Protein AF-A0A427KEG7-F1 (afdb_monomer_lite)

Foldseek 3Di:
DAAQPPPRHDLDDDPDDDDPVRVVVVVVVVVVVLVVCVVVVVVVVNVVVCVSSNVPDDD

Secondary structure (DSSP, 8-state):
-EE-TTT--EEE--SS---HHHHHHHHHHHHHHHHHHHHTT-HHHHHHHHHHHT-TT--

Structure (mmCIF, N/CA/C/O backbone):
data_AF-A0A427KEG7-F1
#
_entry.id   AF-A0A427KEG7-F1
#
loop_
_atom_site.group_PDB
_atom_site.id
_atom_site.type_symbol
_atom_site.label_atom_id
_atom_site.label_alt_id
_atom_site.label_comp_id
_atom_site.label_asym_id
_atom_site.label_entity_id
_atom_site.label_seq_id
_atom_site.pdbx_PDB_ins_code
_atom_site.Cartn_x
_atom_site.Cartn_y
_atom_site.Cartn_z
_atom_site.occupancy
_atom_site.B_iso_or_equiv
_atom_site.auth_seq_id
_atom_site.auth_comp_id
_atom_site.auth_asym_id
_atom_site.auth_atom_id
_atom_site.pdbx_PDB_model_num
ATOM 1 N N . MET A 1 1 ? -0.347 -8.267 -8.957 1.00 66.69 1 MET A N 1
ATOM 2 C CA . MET A 1 1 ? -1.751 -8.583 -8.591 1.00 66.69 1 MET A CA 1
ATOM 3 C C . MET A 1 1 ? -1.908 -8.318 -7.106 1.00 66.69 1 MET A C 1
ATOM 5 O O . MET A 1 1 ? -1.173 -8.924 -6.339 1.00 66.69 1 MET A O 1
ATOM 9 N N . PHE A 1 2 ? -2.813 -7.426 -6.709 1.00 70.31 2 PHE A N 1
ATOM 10 C CA . PHE A 1 2 ? -3.097 -7.171 -5.297 1.00 70.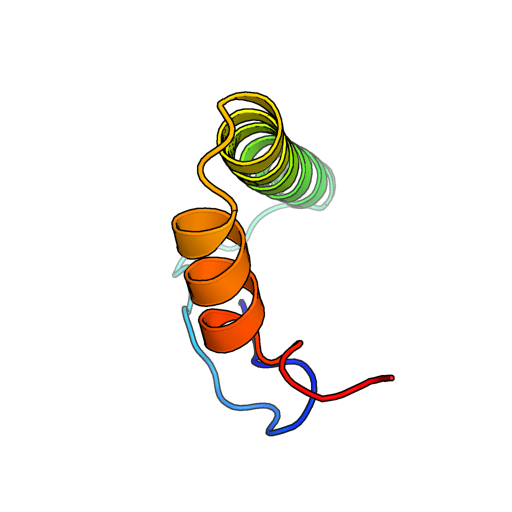31 2 PHE A CA 1
ATOM 11 C C . PHE A 1 2 ? -4.199 -8.090 -4.809 1.00 70.31 2 PHE A C 1
ATOM 13 O O . PHE A 1 2 ? -5.250 -8.218 -5.447 1.00 70.31 2 PHE A O 1
ATOM 20 N N . ARG A 1 3 ? -3.944 -8.725 -3.671 1.00 76.44 3 ARG A N 1
ATOM 21 C CA . ARG A 1 3 ? -4.889 -9.606 -3.004 1.00 76.44 3 ARG A CA 1
ATOM 22 C C . ARG A 1 3 ? -5.148 -9.078 -1.609 1.00 76.44 3 ARG A C 1
ATOM 24 O O . ARG A 1 3 ? -4.226 -8.617 -0.946 1.00 76.44 3 ARG A O 1
ATOM 31 N N . HIS A 1 4 ? -6.398 -9.180 -1.194 1.00 76.25 4 HIS A N 1
ATOM 32 C CA . HIS A 1 4 ? -6.789 -9.013 0.190 1.00 76.25 4 HIS A CA 1
ATOM 33 C C . HIS A 1 4 ? -6.022 -10.026 1.044 1.00 76.25 4 HIS A C 1
ATOM 35 O O . HIS A 1 4 ? -6.030 -11.217 0.717 1.00 76.25 4 HIS A O 1
ATOM 41 N N . ALA A 1 5 ? -5.374 -9.563 2.114 1.00 71.88 5 ALA A N 1
ATOM 42 C CA . ALA A 1 5 ? -4.449 -10.384 2.899 1.00 71.88 5 ALA A CA 1
ATOM 43 C C . ALA A 1 5 ? -5.127 -11.624 3.513 1.00 71.88 5 ALA A C 1
ATOM 45 O O . ALA A 1 5 ? -4.573 -12.715 3.461 1.00 71.88 5 ALA A O 1
ATOM 46 N N . GLU A 1 6 ? -6.349 -11.464 4.028 1.00 69.75 6 GLU A N 1
ATOM 47 C CA . GLU A 1 6 ? -7.085 -12.547 4.697 1.00 69.75 6 GLU A CA 1
ATOM 48 C C . GLU A 1 6 ? -7.919 -13.412 3.729 1.00 69.75 6 GLU A C 1
ATOM 50 O O . GLU A 1 6 ? -7.706 -14.612 3.602 1.00 69.75 6 GLU A O 1
ATOM 55 N N . SER A 1 7 ? -8.856 -12.807 2.990 1.00 78.31 7 SER A N 1
ATOM 56 C CA . SER A 1 7 ? -9.758 -13.539 2.085 1.00 78.31 7 SER A CA 1
ATOM 57 C C . SER A 1 7 ? -9.120 -14.028 0.777 1.00 78.31 7 SER A C 1
ATOM 59 O O . SER A 1 7 ? -9.757 -14.762 0.021 1.00 78.31 7 SER A O 1
ATOM 61 N N . GLY A 1 8 ? -7.911 -13.569 0.434 1.00 78.50 8 GLY A N 1
ATOM 62 C CA . GLY A 1 8 ? -7.234 -13.889 -0.830 1.00 78.50 8 GLY A CA 1
ATOM 63 C C . GLY A 1 8 ? -7.902 -13.317 -2.091 1.00 78.50 8 GLY A C 1
ATOM 64 O O . GLY A 1 8 ? -7.396 -13.529 -3.206 1.00 78.50 8 GLY A O 1
ATOM 65 N N . LYS A 1 9 ? -9.019 -12.584 -1.938 1.00 78.44 9 LYS A N 1
ATOM 66 C CA . LYS A 1 9 ? -9.762 -11.948 -3.034 1.00 78.44 9 LYS A CA 1
ATOM 67 C C .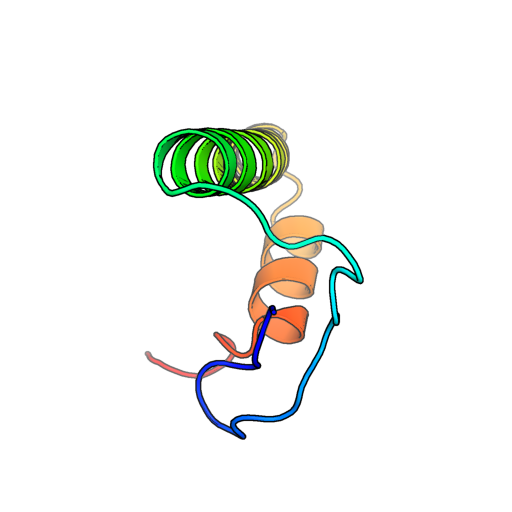 LYS A 1 9 ? -8.863 -10.982 -3.791 1.00 78.44 9 LYS A C 1
ATOM 69 O O . LYS A 1 9 ? -8.107 -10.217 -3.199 1.00 78.44 9 LYS A O 1
ATOM 74 N N . ILE A 1 10 ? -8.956 -11.009 -5.115 1.00 77.00 10 ILE A N 1
ATOM 75 C CA . ILE A 1 10 ? -8.205 -10.094 -5.974 1.00 77.00 10 ILE A CA 1
ATOM 76 C C . ILE A 1 10 ? -8.887 -8.730 -5.904 1.00 77.00 10 ILE A C 1
ATOM 78 O O . ILE A 1 10 ? -10.014 -8.586 -6.366 1.00 77.00 10 ILE A O 1
ATOM 82 N N . LEU A 1 11 ? -8.199 -7.748 -5.328 1.00 73.38 11 LEU A N 1
ATOM 83 C CA . LEU A 1 11 ? -8.684 -6.368 -5.236 1.00 73.38 11 LEU A CA 1
ATOM 84 C C . LEU A 1 11 ? -8.371 -5.600 -6.517 1.00 73.38 11 LEU A C 1
ATOM 86 O O . LEU A 1 11 ? -9.162 -4.790 -6.986 1.00 73.38 11 LEU A O 1
ATOM 90 N N . TYR A 1 12 ? -7.209 -5.885 -7.103 1.00 71.12 12 TYR A N 1
ATOM 91 C CA . TYR A 1 12 ? -6.782 -5.252 -8.336 1.00 71.12 12 TYR A CA 1
ATOM 92 C C . TYR A 1 12 ? -5.820 -6.158 -9.102 1.00 71.12 12 TYR A C 1
ATOM 94 O O . TYR A 1 12 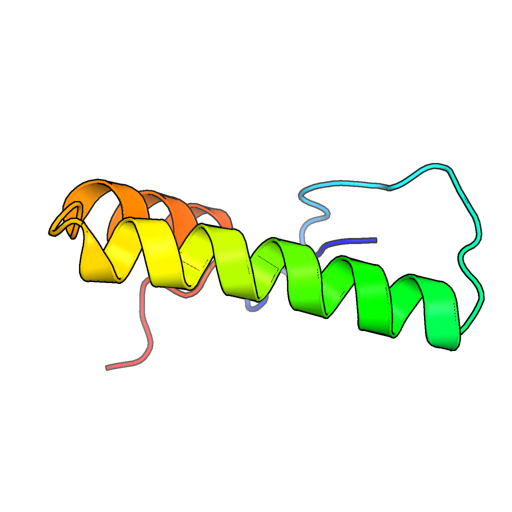? -4.801 -6.629 -8.577 1.00 71.12 12 TYR A O 1
ATOM 102 N N . ARG A 1 13 ? -6.130 -6.399 -10.377 1.00 70.31 13 ARG A N 1
ATOM 103 C CA . ARG A 1 13 ? -5.226 -7.075 -11.305 1.00 70.31 13 ARG A CA 1
ATOM 104 C C . ARG A 1 13 ? -4.575 -6.016 -12.181 1.00 70.31 13 ARG A C 1
ATOM 106 O O . ARG A 1 13 ? -5.197 -5.508 -13.101 1.00 70.31 13 ARG A O 1
ATOM 113 N N . LEU A 1 14 ? -3.316 -5.711 -11.886 1.00 71.94 14 LEU A N 1
ATOM 114 C CA . LEU A 1 14 ? -2.477 -4.976 -12.819 1.00 71.94 14 LEU A CA 1
ATOM 115 C C . LEU A 1 14 ? -2.270 -5.877 -14.044 1.00 71.94 14 LEU A C 1
ATOM 117 O O . LEU A 1 14 ? -1.673 -6.947 -13.912 1.00 71.94 14 LEU A O 1
ATOM 121 N N . ASP A 1 15 ? -2.801 -5.480 -15.198 1.00 75.00 15 ASP A N 1
ATOM 122 C CA . ASP A 1 15 ? -2.658 -6.214 -16.463 1.00 75.00 15 ASP A CA 1
ATOM 123 C C . ASP A 1 15 ? -1.326 -5.865 -17.146 1.00 75.00 15 ASP A C 1
ATOM 125 O O . ASP A 1 15 ? -1.246 -5.555 -18.328 1.00 75.00 15 ASP A O 1
ATOM 129 N N . ALA A 1 16 ? -0.265 -5.858 -16.342 1.00 75.62 16 ALA A N 1
ATOM 130 C CA . ALA A 1 16 ? 1.105 -5.625 -16.755 1.00 75.62 16 ALA A CA 1
ATOM 131 C C . ALA A 1 16 ? 2.004 -6.575 -15.967 1.00 75.62 16 ALA A C 1
ATOM 133 O O . ALA A 1 16 ? 1.833 -6.779 -14.759 1.00 75.62 16 ALA A O 1
ATOM 134 N N . ARG A 1 17 ? 2.954 -7.186 -16.669 1.00 78.81 17 ARG A N 1
ATOM 135 C CA . ARG A 1 17 ? 3.945 -8.067 -16.066 1.00 78.81 17 ARG A CA 1
ATOM 136 C C . ARG A 1 17 ? 5.131 -7.198 -15.658 1.00 78.81 17 ARG A C 1
ATOM 138 O O . ARG A 1 17 ? 5.942 -6.848 -16.501 1.00 78.81 17 ARG A O 1
ATOM 145 N N . LEU A 1 18 ? 5.157 -6.804 -14.390 1.00 80.69 18 LEU A N 1
ATOM 146 C CA . LEU A 1 18 ? 6.235 -5.994 -13.826 1.00 80.69 18 LEU A CA 1
ATOM 147 C C . LEU A 1 18 ? 7.464 -6.866 -13.564 1.00 80.69 18 LEU A C 1
ATOM 149 O O . LEU A 1 18 ? 7.324 -7.992 -13.070 1.00 80.69 18 LEU A O 1
ATOM 153 N N . GLU A 1 19 ? 8.650 -6.353 -13.887 1.00 88.50 19 GLU A N 1
ATOM 154 C CA . GLU A 1 19 ? 9.897 -6.945 -13.409 1.00 88.50 19 GLU A CA 1
ATOM 155 C C . GLU A 1 19 ? 10.044 -6.714 -11.898 1.00 88.50 19 GLU A C 1
ATOM 157 O O . GLU A 1 19 ? 9.257 -5.992 -11.278 1.00 88.50 19 GLU A O 1
ATOM 162 N N . ARG A 1 20 ? 11.020 -7.374 -11.262 1.00 85.62 20 ARG A N 1
ATOM 163 C CA . ARG A 1 20 ? 11.180 -7.291 -9.800 1.00 85.62 20 ARG A CA 1
ATOM 164 C C . ARG A 1 20 ? 11.384 -5.846 -9.339 1.00 85.62 20 ARG A C 1
ATOM 166 O O . ARG A 1 20 ? 10.745 -5.422 -8.382 1.00 85.62 20 ARG A O 1
ATOM 173 N N . ASP A 1 21 ? 12.201 -5.095 -10.065 1.00 87.94 21 ASP A N 1
ATOM 174 C CA . ASP A 1 21 ? 12.541 -3.713 -9.728 1.00 87.94 21 ASP A CA 1
ATOM 175 C C . ASP A 1 21 ? 11.338 -2.771 -9.925 1.00 87.94 21 ASP A C 1
ATOM 177 O O . ASP A 1 21 ? 11.076 -1.887 -9.103 1.00 87.94 21 ASP A O 1
ATOM 181 N N . ASP A 1 22 ? 10.532 -3.013 -10.963 1.00 83.75 22 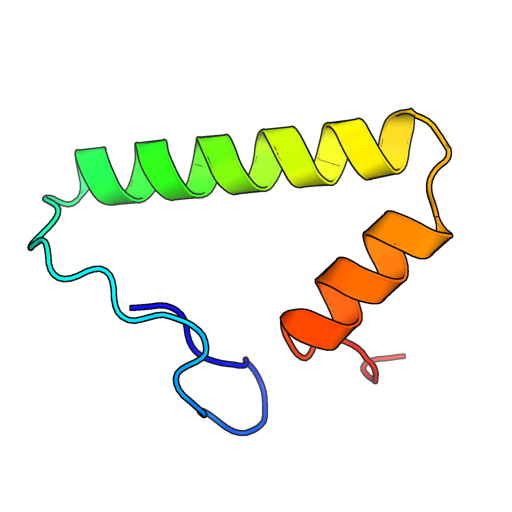ASP A N 1
ATOM 182 C CA . ASP A 1 22 ? 9.276 -2.291 -11.184 1.00 83.75 22 ASP A CA 1
ATOM 183 C C . ASP A 1 22 ? 8.261 -2.577 -10.070 1.00 83.75 22 ASP A C 1
ATOM 185 O O . ASP A 1 22 ? 7.535 -1.685 -9.622 1.00 83.75 22 ASP A O 1
ATOM 189 N N . TRP A 1 23 ? 8.207 -3.826 -9.597 1.00 84.38 23 TRP A N 1
ATOM 190 C CA . TRP A 1 23 ? 7.348 -4.225 -8.485 1.00 84.38 23 TRP A CA 1
ATOM 191 C C . TRP A 1 23 ? 7.762 -3.549 -7.173 1.00 84.38 23 TRP A C 1
ATOM 193 O O . TRP A 1 23 ? 6.904 -3.018 -6.465 1.00 84.38 23 TRP A O 1
ATOM 203 N N . GLU A 1 24 ? 9.061 -3.513 -6.868 1.00 85.00 24 GLU A N 1
ATOM 204 C CA . GLU A 1 24 ? 9.606 -2.823 -5.690 1.00 85.00 24 GLU A CA 1
ATOM 205 C C . GLU A 1 24 ? 9.324 -1.312 -5.739 1.00 85.00 24 GLU A C 1
ATOM 207 O O . GLU A 1 24 ? 8.892 -0.714 -4.745 1.00 85.00 24 GLU A O 1
ATOM 212 N N . THR A 1 25 ? 9.478 -0.698 -6.915 1.00 85.12 25 THR A N 1
ATOM 213 C CA . THR A 1 25 ? 9.164 0.722 -7.143 1.00 85.12 25 THR A CA 1
ATOM 214 C C . THR A 1 25 ? 7.683 1.005 -6.918 1.00 85.12 25 THR A C 1
ATOM 216 O O . THR A 1 25 ? 7.310 1.934 -6.197 1.00 85.12 25 THR A O 1
ATOM 219 N N . PHE A 1 26 ? 6.819 0.168 -7.482 1.00 84.88 26 PHE A N 1
ATOM 220 C CA . PHE A 1 26 ? 5.378 0.303 -7.338 1.00 84.88 26 PHE A CA 1
ATOM 221 C C . PHE A 1 26 ? 4.921 0.133 -5.884 1.00 84.88 26 PHE A C 1
ATOM 223 O O . PHE A 1 26 ? 4.139 0.942 -5.378 1.00 84.88 26 PHE A O 1
ATOM 230 N N . GLN A 1 27 ? 5.457 -0.862 -5.175 1.00 82.44 27 GLN A N 1
ATOM 231 C CA . GLN A 1 27 ? 5.198 -1.060 -3.750 1.00 82.44 27 GLN A CA 1
ATOM 232 C C . GLN A 1 27 ? 5.659 0.145 -2.915 1.00 82.44 27 GLN A C 1
ATOM 234 O O . GLN A 1 27 ? 4.951 0.573 -1.996 1.00 82.44 27 GLN A O 1
ATOM 239 N N . SER A 1 28 ? 6.805 0.734 -3.262 1.00 81.12 28 SER A N 1
ATOM 240 C CA . SER A 1 28 ? 7.330 1.938 -2.609 1.00 81.12 28 SER A CA 1
ATOM 241 C C . SER A 1 28 ? 6.415 3.147 -2.821 1.00 81.12 28 SER A C 1
ATOM 243 O O . SER A 1 28 ? 6.121 3.865 -1.865 1.00 81.12 28 SER A O 1
ATOM 245 N N . MET A 1 29 ? 5.886 3.339 -4.035 1.00 84.81 29 MET A N 1
ATOM 246 C CA . MET A 1 29 ? 4.925 4.410 -4.335 1.00 84.81 29 MET A CA 1
ATOM 247 C C . MET A 1 29 ? 3.623 4.264 -3.543 1.00 84.81 29 MET A C 1
ATOM 249 O O . MET A 1 29 ? 3.142 5.242 -2.969 1.00 84.81 29 MET A O 1
ATOM 253 N N . ILE A 1 30 ? 3.060 3.054 -3.469 1.00 83.06 30 ILE A N 1
ATOM 254 C CA . ILE A 1 30 ? 1.851 2.805 -2.666 1.00 83.06 30 ILE A CA 1
ATOM 255 C C . ILE A 1 30 ? 2.118 3.103 -1.187 1.00 83.06 30 ILE A C 1
ATOM 257 O O . ILE A 1 30 ? 1.315 3.772 -0.534 1.00 83.06 30 ILE A O 1
ATOM 261 N N . SER A 1 31 ? 3.265 2.657 -0.673 1.00 80.06 31 SER A N 1
ATOM 262 C CA . SER A 1 31 ? 3.653 2.878 0.723 1.00 80.06 31 SER A CA 1
ATOM 263 C C . SER A 1 31 ? 3.830 4.367 1.034 1.00 80.06 31 SER A C 1
ATOM 265 O O . SER A 1 31 ? 3.391 4.833 2.085 1.00 80.06 31 SER A O 1
ATOM 267 N N . LEU A 1 32 ? 4.411 5.134 0.105 1.00 80.56 32 LEU A N 1
ATOM 268 C CA . LEU A 1 32 ? 4.556 6.586 0.219 1.00 80.56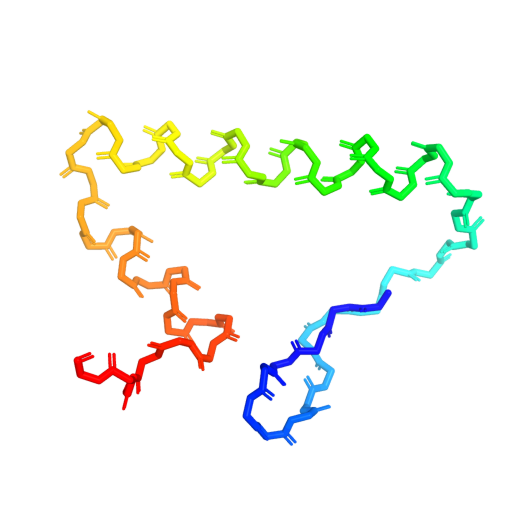 32 LEU A CA 1
ATOM 269 C C . LEU A 1 32 ? 3.194 7.283 0.326 1.00 80.56 32 LEU A C 1
ATOM 271 O O . LEU A 1 32 ? 2.988 8.075 1.243 1.00 80.56 32 LEU A O 1
ATOM 275 N N . VAL A 1 33 ? 2.260 6.979 -0.581 1.00 79.06 33 VAL A N 1
ATOM 276 C CA . VAL A 1 33 ? 0.918 7.591 -0.592 1.00 79.06 33 VAL A CA 1
ATOM 277 C C . VAL A 1 33 ? 0.151 7.252 0.685 1.00 79.06 33 VAL A C 1
ATOM 279 O O . VAL A 1 33 ? -0.475 8.129 1.282 1.00 79.06 33 VAL A O 1
ATOM 282 N N . TYR A 1 34 ? 0.238 6.002 1.140 1.00 76.25 34 TYR A N 1
ATOM 283 C CA . TYR A 1 34 ? -0.364 5.576 2.398 1.00 76.25 34 TYR A CA 1
ATOM 284 C C . TYR A 1 34 ? 0.210 6.352 3.595 1.00 76.25 34 TYR A C 1
ATOM 286 O O . TYR A 1 34 ? -0.548 6.948 4.360 1.00 76.25 34 TYR A O 1
ATOM 294 N N . ASN A 1 35 ? 1.538 6.413 3.725 1.00 79.75 35 ASN A N 1
ATOM 295 C CA . ASN A 1 35 ? 2.196 7.102 4.837 1.00 79.75 35 ASN A CA 1
ATOM 296 C C . ASN A 1 35 ? 1.948 8.615 4.815 1.00 79.75 35 ASN A C 1
ATOM 298 O O . ASN A 1 35 ? 1.782 9.216 5.872 1.00 79.75 35 ASN A O 1
ATOM 302 N N . ALA A 1 36 ? 1.869 9.231 3.632 1.00 78.06 36 ALA A N 1
ATOM 303 C CA . ALA A 1 36 ? 1.495 10.636 3.492 1.00 78.06 36 ALA A CA 1
ATOM 304 C C . ALA A 1 36 ? 0.050 10.886 3.953 1.00 78.06 36 ALA A C 1
ATOM 306 O O . ALA A 1 36 ? -0.208 11.862 4.654 1.00 78.06 36 ALA A O 1
ATOM 307 N N . GLY A 1 37 ? -0.882 9.984 3.624 1.00 68.94 37 GLY A N 1
ATOM 308 C CA . GLY A 1 37 ? -2.263 10.042 4.110 1.00 68.94 37 GLY A CA 1
ATOM 309 C C . GLY A 1 37 ? -2.369 9.901 5.633 1.00 68.94 37 GLY A C 1
ATOM 310 O O . GLY A 1 37 ? -3.118 10.645 6.265 1.00 68.94 37 GLY A O 1
ATOM 311 N N . VAL A 1 38 ? -1.573 9.002 6.224 1.00 72.12 38 VAL A N 1
ATOM 312 C CA . VAL A 1 38 ? -1.446 8.852 7.685 1.00 72.12 38 VAL A CA 1
ATOM 313 C C . VAL A 1 38 ? -0.882 10.130 8.315 1.00 72.12 38 VAL A C 1
ATOM 315 O O . VAL A 1 38 ? -1.479 10.672 9.240 1.00 72.12 38 VAL A O 1
ATOM 318 N N . ALA A 1 39 ? 0.243 10.640 7.803 1.00 75.00 39 ALA A N 1
ATOM 319 C CA . ALA A 1 39 ? 0.936 11.806 8.355 1.00 75.00 39 ALA A CA 1
ATOM 320 C C . ALA A 1 39 ? 0.131 13.109 8.225 1.00 75.00 39 ALA A C 1
ATOM 322 O O . ALA A 1 39 ? 0.216 13.971 9.095 1.00 75.00 39 ALA A O 1
ATOM 323 N N . ALA A 1 40 ? -0.693 13.239 7.182 1.00 75.50 40 ALA A N 1
ATOM 324 C CA . ALA A 1 40 ? -1.630 14.350 7.016 1.00 75.50 40 ALA A CA 1
ATOM 325 C C . ALA A 1 40 ? -2.811 14.313 8.012 1.00 75.50 40 ALA A C 1
ATOM 327 O O . ALA A 1 40 ? -3.717 15.139 7.915 1.00 75.50 40 ALA A O 1
ATOM 328 N N . GLY A 1 41 ? -2.831 13.360 8.952 1.00 63.97 41 GLY A N 1
ATOM 329 C CA . GLY A 1 41 ? -3.879 13.230 9.964 1.00 63.97 41 GLY A CA 1
ATOM 330 C C . GLY A 1 41 ? -5.186 12.665 9.416 1.00 63.97 41 GLY A C 1
ATOM 331 O O . GLY A 1 41 ? -6.219 12.738 10.075 1.00 63.97 41 GLY A O 1
ATOM 332 N N . SER A 1 42 ? -5.172 12.079 8.216 1.00 68.69 42 SER A N 1
ATOM 333 C CA . SER A 1 42 ? -6.346 11.421 7.654 1.00 68.69 42 SER A CA 1
ATOM 334 C C . SER A 1 42 ? -6.426 9.985 8.170 1.00 68.69 42 SER A C 1
ATOM 336 O O . SER A 1 42 ? -6.403 9.025 7.402 1.00 68.69 42 SER A O 1
ATOM 338 N N . GLU A 1 43 ? -6.493 9.828 9.496 1.00 71.75 43 GLU A N 1
ATOM 339 C CA . GLU A 1 43 ? -6.610 8.525 10.165 1.00 71.75 43 GLU A CA 1
ATOM 340 C C . GLU A 1 43 ? -7.780 7.716 9.605 1.00 71.75 43 GLU A C 1
ATOM 342 O O . GLU A 1 43 ? -7.663 6.509 9.417 1.00 71.75 43 GLU A O 1
ATOM 347 N N . GLN A 1 44 ? -8.865 8.396 9.231 1.00 72.56 44 GLN A N 1
ATOM 348 C CA . GLN A 1 44 ? -10.009 7.786 8.567 1.00 72.56 44 GLN A CA 1
ATOM 349 C C . GLN A 1 44 ? -9.674 7.266 7.164 1.00 72.56 44 GLN A C 1
ATOM 351 O O . GLN A 1 44 ? -10.017 6.136 6.841 1.00 72.56 44 GLN A O 1
ATOM 356 N N . ARG A 1 45 ? -8.920 8.016 6.352 1.00 71.56 45 ARG A N 1
ATOM 357 C CA . ARG A 1 45 ? -8.452 7.551 5.035 1.00 71.56 45 ARG A CA 1
ATOM 358 C C . ARG A 1 45 ? -7.456 6.401 5.166 1.00 71.56 45 ARG A C 1
ATOM 360 O O . ARG A 1 45 ? -7.470 5.472 4.364 1.00 71.56 45 ARG A O 1
ATOM 367 N N . ALA A 1 46 ? -6.594 6.443 6.179 1.00 73.19 46 ALA A N 1
ATOM 368 C CA . ALA A 1 46 ? -5.689 5.347 6.494 1.00 73.19 46 ALA A CA 1
ATOM 369 C C . ALA A 1 46 ? -6.458 4.098 6.950 1.00 73.19 46 ALA A C 1
ATOM 371 O O . ALA A 1 46 ? -6.098 2.994 6.547 1.00 73.19 46 ALA A O 1
ATOM 372 N N . ALA A 1 47 ? -7.522 4.264 7.738 1.00 75.50 47 ALA A N 1
ATOM 373 C CA . ALA A 1 47 ? -8.417 3.189 8.149 1.00 75.50 47 ALA A CA 1
ATOM 374 C C . ALA A 1 47 ? -9.183 2.597 6.955 1.00 75.50 47 ALA A C 1
ATOM 376 O O . ALA A 1 47 ? -9.163 1.384 6.792 1.00 75.50 47 ALA A O 1
ATOM 377 N N . GLU A 1 48 ? -9.741 3.428 6.069 1.00 74.06 48 GLU A N 1
ATOM 378 C CA . GLU A 1 48 ? -10.402 3.001 4.824 1.00 74.06 48 GLU A CA 1
ATOM 379 C C . GLU A 1 48 ? -9.448 2.214 3.912 1.00 74.06 48 GLU A C 1
ATOM 381 O O . GLU A 1 48 ? -9.826 1.194 3.342 1.00 74.06 48 GLU A O 1
ATOM 386 N N . ILE A 1 49 ? -8.187 2.648 3.787 1.00 74.56 49 ILE A N 1
ATOM 387 C CA . ILE A 1 49 ? -7.171 1.921 3.009 1.00 74.56 49 ILE A CA 1
ATOM 388 C C . ILE A 1 49 ? -6.798 0.605 3.698 1.00 74.56 49 ILE A C 1
ATOM 390 O O . ILE A 1 49 ? -6.698 -0.420 3.029 1.00 74.56 49 ILE A O 1
ATOM 394 N N . ARG A 1 50 ? -6.606 0.598 5.024 1.00 74.88 50 ARG A N 1
ATOM 395 C CA . ARG A 1 50 ? -6.342 -0.635 5.785 1.00 74.88 50 ARG A CA 1
ATOM 396 C C . ARG A 1 50 ? -7.478 -1.634 5.622 1.00 74.88 50 ARG A C 1
ATOM 398 O O . ARG A 1 50 ? -7.211 -2.798 5.352 1.00 74.88 50 ARG A O 1
ATOM 405 N N . GLU A 1 51 ? -8.717 -1.179 5.741 1.00 76.69 51 GLU A N 1
ATOM 406 C CA . GLU A 1 51 ? -9.919 -1.982 5.537 1.00 76.69 51 GLU A CA 1
ATOM 407 C C . GLU A 1 51 ? -10.000 -2.506 4.099 1.00 76.69 51 GLU A C 1
ATOM 409 O O . GLU A 1 51 ? -10.146 -3.708 3.893 1.00 76.69 51 GLU A O 1
ATOM 414 N N . ALA A 1 52 ? -9.799 -1.647 3.096 1.00 71.44 52 ALA A N 1
ATOM 415 C CA . ALA A 1 52 ? -9.795 -2.052 1.691 1.00 71.44 52 ALA A CA 1
ATOM 416 C C . ALA A 1 52 ? -8.705 -3.090 1.373 1.00 71.44 52 ALA A C 1
ATOM 418 O O . ALA A 1 52 ? -8.900 -3.941 0.505 1.00 71.44 52 ALA A O 1
ATOM 419 N N . LEU A 1 53 ? -7.570 -3.038 2.076 1.00 72.19 53 LEU A N 1
ATOM 420 C CA . LEU A 1 53 ? -6.468 -3.999 1.962 1.00 72.19 53 LEU A CA 1
ATOM 421 C C . LEU A 1 53 ? -6.663 -5.261 2.825 1.00 72.19 53 LEU A C 1
ATOM 423 O O . LEU A 1 53 ? -5.940 -6.246 2.638 1.00 72.19 53 LEU A O 1
ATOM 427 N N . GLY A 1 54 ? -7.657 -5.268 3.715 1.00 72.62 54 GLY A N 1
ATOM 428 C CA . GLY A 1 54 ? -7.979 -6.404 4.575 1.00 72.62 54 GLY A CA 1
ATOM 429 C C . GLY A 1 54 ? -7.183 -6.487 5.872 1.00 72.62 54 GLY A C 1
ATOM 430 O O . GLY A 1 54 ? -6.983 -7.581 6.388 1.00 72.62 54 GLY A O 1
ATOM 431 N N . TYR A 1 55 ? -6.692 -5.357 6.376 1.00 75.69 55 TYR A N 1
ATOM 432 C CA . TYR A 1 55 ? -5.999 -5.249 7.665 1.00 75.69 55 TYR A CA 1
ATOM 433 C C . TYR A 1 55 ? -6.942 -4.908 8.833 1.00 75.69 55 TYR A C 1
ATOM 435 O O . TYR A 1 55 ? -6.483 -4.670 9.950 1.00 75.69 55 TYR A O 1
ATOM 443 N N . SER A 1 56 ? -8.256 -4.862 8.604 1.00 66.62 56 SER A N 1
ATOM 444 C CA . SER A 1 56 ? -9.265 -4.589 9.629 1.00 66.62 56 SER A CA 1
ATOM 445 C C . SER A 1 56 ? -9.497 -5.811 10.531 1.00 66.62 56 SER A C 1
ATOM 447 O O . SER A 1 56 ? -10.519 -6.479 10.423 1.00 66.62 56 SER A O 1
ATOM 449 N N . GLY A 1 57 ? -8.561 -6.112 11.442 1.00 60.12 57 GLY A N 1
ATOM 450 C CA . GLY A 1 57 ? -8.823 -7.127 12.475 1.00 60.12 57 GLY A CA 1
ATOM 451 C C . GLY A 1 57 ? -7.652 -7.854 13.138 1.00 60.12 57 GLY A C 1
ATOM 452 O O . GLY A 1 57 ? -7.906 -8.832 13.835 1.00 60.12 57 GLY A O 1
ATOM 453 N N . THR A 1 58 ? -6.396 -7.435 12.987 1.00 49.66 58 THR A N 1
ATOM 454 C CA . THR A 1 58 ? -5.316 -7.946 13.855 1.00 49.66 58 THR A CA 1
ATOM 455 C C . THR A 1 58 ? -5.055 -6.927 14.955 1.00 49.66 58 THR A C 1
ATOM 457 O O . THR A 1 58 ? -4.624 -5.815 14.648 1.00 49.66 58 THR A O 1
ATOM 460 N N . GLY A 1 59 ? -5.436 -7.296 16.183 1.00 43.38 59 GLY A N 1
ATOM 461 C CA . GLY A 1 59 ? -5.408 -6.454 17.385 1.00 43.38 59 GLY A CA 1
ATOM 462 C C . GLY A 1 59 ? -4.034 -6.013 17.864 1.00 43.38 59 GLY A C 1
ATOM 463 O O . GLY A 1 59 ? -3.017 -6.365 17.227 1.00 43.38 59 GLY A O 1
#

Sequence (59 aa):
MFRHAESGKILYRLDARLERDDWETFQSMISLVYNAGVAAGSEQRAAEIREALGYSGTG

Radius of gyration: 12.79 Å; chains: 1; bounding box: 23×28×34 Å

pLDDT: mean 75.11, std 7.98, range [43.38, 88.5]

Organism: Enterobacter clo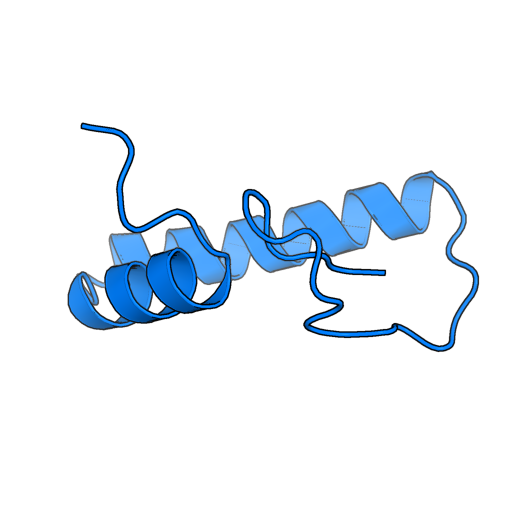acae (NCBI:txid550)